Protein AF-A0A956HFA4-F1 (afdb_monomer_lite)

Structure (mmCIF, N/CA/C/O backbone):
data_AF-A0A956HFA4-F1
#
_entry.id   AF-A0A956HFA4-F1
#
loop_
_atom_site.group_PDB
_atom_site.id
_atom_site.type_symbol
_atom_site.label_atom_id
_atom_site.label_alt_id
_atom_site.label_comp_id
_atom_site.label_asym_id
_atom_site.label_entity_id
_atom_site.label_seq_id
_atom_site.pdbx_PDB_ins_code
_atom_site.Cartn_x
_atom_site.Cartn_y
_atom_site.Cartn_z
_atom_site.occupancy
_atom_site.B_iso_or_equiv
_atom_site.auth_seq_id
_atom_site.auth_comp_id
_atom_site.auth_asym_id
_atom_site.auth_atom_id
_atom_site.pdbx_PDB_model_num
ATOM 1 N N . MET A 1 1 ? 16.623 18.143 -6.166 1.00 41.28 1 MET A N 1
ATOM 2 C CA . MET A 1 1 ? 15.315 17.466 -6.028 1.00 41.28 1 MET A CA 1
ATOM 3 C C . MET A 1 1 ? 15.105 17.159 -4.560 1.00 41.28 1 MET A C 1
ATOM 5 O O . MET A 1 1 ? 16.016 16.610 -3.955 1.00 41.28 1 MET A O 1
ATOM 9 N N . ALA A 1 2 ? 13.975 17.564 -3.975 1.00 39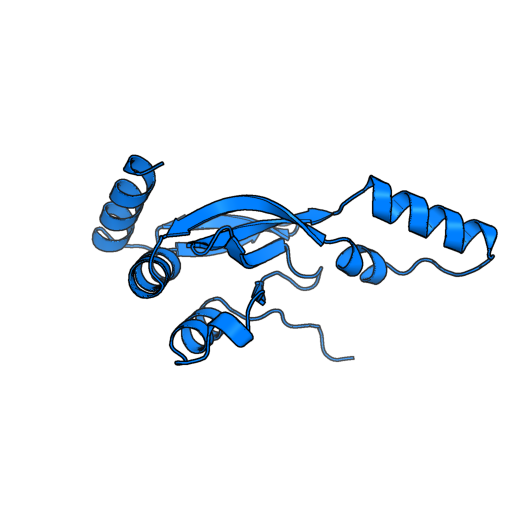.50 2 ALA A N 1
ATOM 10 C CA . ALA A 1 2 ? 13.604 17.079 -2.647 1.00 39.50 2 ALA A CA 1
ATOM 11 C C . ALA A 1 2 ? 13.318 15.567 -2.744 1.00 39.50 2 ALA A C 1
ATOM 13 O O . ALA A 1 2 ? 12.787 15.141 -3.774 1.00 39.50 2 ALA A O 1
ATOM 14 N N . PRO A 1 3 ? 13.695 14.753 -1.743 1.00 53.19 3 PRO A N 1
ATOM 15 C CA . PRO A 1 3 ? 13.381 13.331 -1.751 1.00 53.19 3 PRO A CA 1
ATOM 16 C C . PRO A 1 3 ? 11.866 13.141 -1.866 1.00 53.19 3 PRO A C 1
ATOM 18 O O . PRO A 1 3 ? 11.090 13.884 -1.262 1.00 53.19 3 PRO A O 1
ATOM 21 N N . PHE A 1 4 ? 11.447 12.160 -2.663 1.00 55.44 4 PHE A N 1
ATOM 22 C CA . PHE A 1 4 ? 10.053 11.747 -2.722 1.00 55.44 4 PHE A CA 1
ATOM 23 C 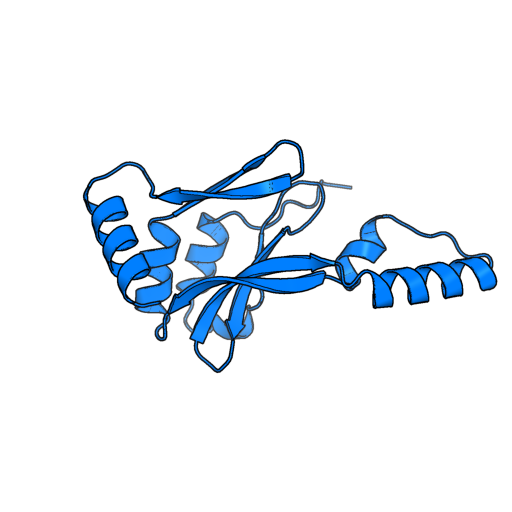C . PHE A 1 4 ? 9.686 11.145 -1.360 1.00 55.44 4 PHE A C 1
ATOM 25 O O . PHE A 1 4 ? 10.049 10.013 -1.047 1.00 55.44 4 PHE A O 1
ATOM 32 N N . CYS A 1 5 ? 9.033 11.934 -0.508 1.00 62.91 5 CYS A N 1
ATOM 33 C CA . CYS A 1 5 ? 8.511 11.451 0.762 1.00 62.91 5 CYS A CA 1
ATOM 34 C C . CYS A 1 5 ? 7.141 10.833 0.498 1.00 62.91 5 CYS A C 1
ATOM 36 O O . CYS A 1 5 ? 6.162 11.558 0.307 1.00 62.91 5 CYS A O 1
ATOM 38 N N . SER A 1 6 ? 7.067 9.504 0.472 1.00 77.62 6 SER A N 1
ATOM 39 C CA . SER A 1 6 ? 5.772 8.829 0.414 1.00 77.62 6 SER A CA 1
ATOM 40 C C . SER A 1 6 ? 4.916 9.227 1.633 1.00 77.62 6 SER A C 1
ATOM 42 O O . SER A 1 6 ? 5.468 9.458 2.714 1.00 77.62 6 SER A O 1
ATOM 44 N N . PRO A 1 7 ? 3.582 9.302 1.488 1.00 87.31 7 PRO A N 1
ATOM 45 C CA . PRO A 1 7 ? 2.663 9.580 2.587 1.00 87.31 7 PRO A CA 1
ATOM 46 C C . PRO A 1 7 ? 2.933 8.718 3.826 1.00 87.31 7 PRO A C 1
ATOM 48 O O . PRO A 1 7 ? 3.129 7.505 3.725 1.00 87.31 7 PRO A O 1
ATOM 51 N N . THR A 1 8 ? 2.900 9.339 5.006 1.00 88.81 8 THR A N 1
ATOM 52 C CA . THR A 1 8 ? 2.947 8.610 6.280 1.00 88.81 8 THR A CA 1
ATOM 53 C C . THR A 1 8 ? 1.599 7.952 6.577 1.00 88.81 8 THR A C 1
ATOM 55 O O . THR A 1 8 ? 0.562 8.359 6.049 1.00 88.81 8 THR A O 1
ATOM 58 N N . GLN A 1 9 ? 1.584 6.982 7.495 1.00 90.50 9 GLN A N 1
ATOM 59 C CA . GLN A 1 9 ? 0.340 6.367 7.971 1.00 90.50 9 GLN A CA 1
ATOM 60 C C . GLN A 1 9 ? -0.667 7.415 8.481 1.00 90.50 9 GLN A C 1
ATOM 62 O O . GLN A 1 9 ? -1.862 7.303 8.217 1.00 90.50 9 GLN A O 1
ATOM 67 N N . GLU A 1 10 ? -0.194 8.459 9.168 1.00 91.50 10 GLU A N 1
ATOM 68 C CA . GLU A 1 10 ? -1.034 9.561 9.653 1.00 91.50 10 GLU A CA 1
ATOM 69 C C . GLU A 1 10 ? -1.657 10.365 8.506 1.00 91.50 10 GLU A C 1
ATOM 71 O O . GLU A 1 10 ? -2.848 10.673 8.547 1.00 91.50 10 GLU A O 1
ATOM 76 N N . MET A 1 11 ? -0.891 10.653 7.448 1.00 92.94 11 MET A N 1
ATOM 77 C CA . MET A 1 11 ? -1.403 11.342 6.256 1.00 92.94 11 MET A CA 1
ATOM 78 C C . MET A 1 11 ? -2.450 10.503 5.517 1.00 92.94 11 MET A C 1
ATOM 80 O O . MET A 1 11 ? -3.451 11.039 5.028 1.00 92.94 11 MET A O 1
ATOM 84 N N . VAL A 1 12 ? -2.249 9.184 5.453 1.00 94.38 12 VAL A N 1
ATOM 85 C CA . VAL A 1 12 ? -3.230 8.266 4.865 1.00 94.38 12 VAL A CA 1
ATOM 86 C C . VAL A 1 12 ? -4.498 8.218 5.710 1.00 94.38 12 VAL A C 1
ATOM 88 O O . VAL A 1 12 ? -5.583 8.392 5.162 1.00 94.38 12 VAL A O 1
ATOM 91 N N . LEU A 1 13 ? -4.389 8.089 7.036 1.00 95.31 13 LEU A N 1
ATOM 92 C CA . LEU A 1 13 ? -5.541 8.150 7.943 1.00 95.31 13 LEU A CA 1
ATOM 93 C C . LEU A 1 13 ? -6.318 9.463 7.784 1.00 95.31 13 LEU A C 1
ATOM 95 O O . LEU A 1 13 ? -7.538 9.442 7.629 1.00 95.31 13 LEU A O 1
ATOM 99 N N . ALA A 1 14 ? -5.622 10.602 7.741 1.00 95.00 14 ALA A N 1
ATOM 100 C CA . ALA A 1 14 ? -6.248 11.903 7.517 1.00 95.00 14 ALA A CA 1
ATOM 101 C C . ALA A 1 14 ? -7.000 11.961 6.177 1.00 95.00 14 ALA A C 1
ATOM 103 O O . ALA A 1 14 ? -8.076 12.554 6.093 1.00 95.00 14 ALA A O 1
ATOM 104 N N . THR A 1 15 ? -6.467 11.318 5.136 1.00 95.25 15 THR A N 1
ATOM 105 C CA . THR A 1 15 ? -7.128 11.222 3.828 1.00 95.25 15 THR A CA 1
ATOM 106 C C . THR A 1 15 ? -8.352 10.312 3.876 1.00 95.25 15 THR A C 1
ATOM 108 O O . THR A 1 15 ? -9.398 10.681 3.349 1.00 95.25 15 THR A O 1
ATOM 111 N N . LEU A 1 16 ? -8.274 9.175 4.571 1.00 95.25 16 LEU A N 1
ATOM 112 C CA . LEU A 1 16 ? -9.392 8.243 4.739 1.00 95.25 16 LEU A CA 1
ATOM 113 C C . LEU A 1 16 ? -10.564 8.842 5.527 1.00 95.25 16 LEU A C 1
ATOM 115 O O . LEU A 1 16 ? -11.715 8.497 5.270 1.00 95.25 16 LEU A O 1
ATOM 119 N N . HIS A 1 17 ? -10.297 9.777 6.438 1.00 95.19 17 HIS A N 1
ATOM 120 C CA . HIS A 1 17 ? -11.342 10.509 7.154 1.00 95.19 17 HIS A CA 1
ATOM 121 C C . HIS A 1 17 ? -12.082 11.547 6.292 1.00 95.19 17 HIS A C 1
ATOM 123 O O . HIS A 1 17 ? -13.125 12.056 6.715 1.00 95.19 17 HIS A O 1
ATOM 129 N N . LYS A 1 18 ? -11.599 11.863 5.082 1.00 93.75 18 LYS A N 1
ATOM 130 C CA . LYS A 1 18 ? -12.310 12.759 4.162 1.00 93.75 18 LYS A CA 1
ATOM 131 C C . LYS A 1 18 ? -13.561 12.082 3.601 1.00 93.75 18 LYS A C 1
ATOM 133 O O . LYS A 1 18 ? -13.610 10.869 3.391 1.00 93.75 18 LYS A O 1
ATOM 138 N N . ARG A 1 19 ? -14.595 12.880 3.319 1.00 88.94 19 ARG A N 1
ATOM 139 C CA . ARG A 1 19 ? -15.857 12.378 2.745 1.00 88.94 19 ARG A CA 1
ATOM 140 C C . ARG A 1 19 ? -15.659 11.725 1.379 1.00 88.94 19 ARG A C 1
ATOM 142 O O . ARG A 1 19 ? -16.307 10.727 1.099 1.00 88.94 19 ARG A O 1
ATOM 149 N N . ASP A 1 20 ? -14.753 12.265 0.583 1.00 91.25 20 ASP A N 1
ATOM 150 C CA . ASP A 1 20 ? -14.412 11.844 -0.771 1.00 91.25 20 ASP A CA 1
ATOM 151 C C . ASP A 1 20 ? -13.194 10.909 -0.816 1.00 91.25 20 ASP A C 1
ATOM 153 O O . ASP A 1 20 ? -12.619 10.726 -1.876 1.00 91.25 20 ASP A O 1
ATOM 157 N N . ALA A 1 21 ? -12.791 10.285 0.301 1.00 88.69 21 ALA A N 1
ATOM 158 C CA . ALA A 1 21 ? -11.571 9.471 0.391 1.00 88.69 21 ALA A CA 1
ATOM 159 C C . ALA A 1 21 ? -11.349 8.511 -0.795 1.00 88.69 21 ALA A C 1
ATOM 161 O O . ALA A 1 21 ? -10.225 8.398 -1.271 1.00 88.69 21 ALA A O 1
ATOM 162 N N . ALA A 1 22 ? -12.411 7.875 -1.304 1.00 86.75 22 ALA A N 1
ATOM 163 C CA . ALA A 1 22 ? -12.346 6.957 -2.443 1.00 86.75 22 ALA A CA 1
ATOM 164 C C . ALA A 1 22 ? -11.767 7.589 -3.725 1.00 86.75 22 ALA A C 1
ATOM 166 O O . ALA A 1 22 ? -11.084 6.895 -4.469 1.00 86.75 22 ALA A O 1
ATOM 167 N N . SER A 1 23 ? -11.972 8.889 -3.972 1.00 90.19 23 SER A N 1
ATOM 168 C CA . SER A 1 23 ? -11.399 9.582 -5.138 1.00 90.19 23 SER A CA 1
ATOM 169 C C . SER A 1 23 ? -9.910 9.896 -4.992 1.00 90.19 23 SER A C 1
ATOM 171 O O . SER A 1 23 ? -9.284 10.340 -5.950 1.00 90.19 23 SER A O 1
ATOM 173 N N . HIS A 1 24 ? -9.348 9.702 -3.798 1.00 88.75 24 HIS A N 1
ATOM 174 C CA . HIS A 1 24 ? -7.921 9.878 -3.517 1.00 88.75 24 HIS A CA 1
ATOM 175 C C . HIS A 1 24 ? -7.169 8.543 -3.502 1.00 88.75 24 HIS A C 1
ATOM 177 O O . HIS A 1 24 ? -5.965 8.539 -3.270 1.00 88.75 24 HIS A O 1
ATOM 183 N N . LEU A 1 25 ? -7.861 7.417 -3.715 1.00 92.12 25 LEU A N 1
ATOM 184 C CA . LEU A 1 25 ? -7.271 6.081 -3.760 1.00 92.12 25 LEU A CA 1
ATOM 185 C C . LEU A 1 25 ? -6.892 5.689 -5.206 1.00 92.12 25 LEU A C 1
ATOM 187 O O . LEU A 1 25 ? -7.606 6.062 -6.137 1.00 92.12 25 LEU A O 1
ATOM 191 N N . PRO A 1 26 ? -5.819 4.898 -5.408 1.00 93.19 26 PRO A N 1
ATOM 192 C CA . PRO A 1 26 ? -4.955 4.322 -4.378 1.00 93.19 26 PRO A CA 1
ATOM 193 C C . PRO A 1 26 ? -3.900 5.303 -3.841 1.00 93.19 26 PRO A C 1
ATOM 195 O O . PRO A 1 26 ? -3.422 6.179 -4.556 1.00 93.19 26 PRO A O 1
ATOM 198 N N . ILE A 1 27 ? -3.487 5.112 -2.584 1.00 92.81 27 ILE A N 1
ATOM 199 C CA . ILE A 1 27 ? -2.403 5.879 -1.948 1.00 92.81 27 ILE A CA 1
ATOM 200 C C . ILE A 1 27 ? -1.260 4.928 -1.605 1.00 92.81 27 ILE A C 1
ATOM 202 O O . ILE A 1 27 ? -1.403 4.077 -0.726 1.00 92.81 27 ILE A O 1
ATOM 206 N N . GLY A 1 28 ? -0.125 5.081 -2.288 1.00 91.31 28 GLY A N 1
ATOM 207 C CA . GLY A 1 28 ? 1.098 4.334 -1.995 1.00 91.31 28 GLY A CA 1
ATOM 208 C C . GLY A 1 28 ? 1.819 4.871 -0.756 1.00 91.31 28 GLY A C 1
ATOM 209 O O . GLY A 1 28 ? 1.930 6.080 -0.582 1.00 91.31 28 GLY A O 1
ATOM 210 N N . MET A 1 29 ? 2.341 3.978 0.083 1.00 90.50 29 MET A N 1
ATOM 211 C CA . MET A 1 29 ? 3.234 4.293 1.202 1.00 90.50 29 MET A CA 1
ATOM 212 C C . MET A 1 29 ? 4.538 3.497 1.059 1.00 90.50 29 MET A C 1
ATOM 214 O O . MET A 1 29 ? 4.536 2.364 0.572 1.00 90.50 29 MET A O 1
ATOM 218 N N . GLY A 1 30 ? 5.660 4.078 1.486 1.00 82.00 30 GLY A N 1
ATOM 219 C CA . GLY A 1 30 ? 6.980 3.461 1.341 1.00 82.00 30 GLY A CA 1
ATOM 220 C C . GLY A 1 30 ? 8.142 4.402 1.653 1.00 82.00 30 GLY A C 1
ATOM 221 O O . GLY A 1 30 ? 7.946 5.562 2.012 1.00 82.00 30 GLY A O 1
ATOM 222 N N . GLY A 1 31 ? 9.363 3.886 1.533 1.00 66.31 31 GLY A N 1
ATOM 223 C CA . GLY A 1 31 ? 10.594 4.629 1.803 1.00 66.31 31 GLY A CA 1
ATOM 224 C C . GLY A 1 31 ? 11.113 5.446 0.607 1.00 66.31 31 GLY A C 1
ATOM 225 O O . GLY A 1 31 ? 10.418 5.600 -0.397 1.00 66.31 31 GLY A O 1
ATOM 226 N N . PRO A 1 32 ? 12.369 5.930 0.676 1.00 63.25 32 PRO A N 1
ATOM 227 C CA . PRO A 1 32 ? 13.031 6.677 -0.404 1.00 63.25 32 PRO A CA 1
ATOM 228 C C . PRO A 1 32 ? 13.137 5.911 -1.731 1.00 63.25 32 PRO A C 1
ATOM 230 O O . PRO A 1 32 ? 13.292 6.524 -2.781 1.00 63.25 32 PRO A O 1
ATOM 233 N N . ALA A 1 33 ? 13.058 4.578 -1.680 1.00 70.56 33 ALA A N 1
ATOM 234 C CA . ALA A 1 33 ? 13.069 3.695 -2.845 1.00 70.56 33 ALA A CA 1
ATOM 235 C C . ALA A 1 33 ? 11.700 3.580 -3.552 1.00 70.56 33 ALA A C 1
ATOM 237 O O . ALA A 1 33 ? 11.586 2.851 -4.535 1.00 70.56 33 ALA A O 1
ATOM 238 N N . GLY A 1 34 ? 10.675 4.288 -3.064 1.00 77.19 34 GLY A N 1
ATOM 239 C CA . GLY A 1 34 ? 9.324 4.287 -3.614 1.00 77.19 34 GLY A CA 1
ATOM 240 C C . GLY A 1 34 ? 8.308 3.521 -2.755 1.00 77.19 34 GLY A C 1
ATOM 241 O O . GLY A 1 34 ? 8.636 3.017 -1.674 1.00 77.19 34 GLY A O 1
ATOM 242 N N . PRO A 1 35 ? 7.044 3.465 -3.208 1.00 86.94 35 PRO A N 1
ATOM 243 C CA . PRO A 1 35 ? 5.967 2.794 -2.490 1.00 86.94 35 PRO A CA 1
ATOM 244 C C . PRO A 1 35 ? 6.116 1.264 -2.529 1.00 86.94 35 PRO A C 1
ATOM 246 O O . PRO A 1 35 ? 6.417 0.689 -3.572 1.00 86.94 35 PRO A O 1
ATOM 249 N N . SER A 1 36 ? 5.861 0.602 -1.396 1.00 89.06 36 SER A N 1
ATOM 250 C CA . SER A 1 36 ? 5.874 -0.870 -1.264 1.00 89.06 36 SER A CA 1
ATOM 251 C C . SER A 1 36 ? 4.573 -1.452 -0.700 1.00 89.06 36 SER A C 1
ATOM 253 O O . SER A 1 36 ? 4.337 -2.658 -0.778 1.00 89.06 36 SER A O 1
ATOM 255 N N . ILE A 1 37 ? 3.681 -0.597 -0.199 1.00 93.12 37 ILE A N 1
ATOM 256 C CA . ILE A 1 37 ? 2.286 -0.921 0.117 1.00 93.12 37 ILE A CA 1
ATOM 257 C C . ILE A 1 37 ? 1.379 0.177 -0.427 1.00 93.12 37 ILE A C 1
ATOM 259 O O . ILE A 1 37 ? 1.821 1.309 -0.626 1.00 93.12 37 ILE A O 1
ATOM 263 N N . ALA A 1 38 ? 0.101 -0.123 -0.619 1.00 94.50 38 ALA A N 1
ATOM 264 C CA . ALA A 1 38 ? -0.902 0.882 -0.930 1.00 94.50 38 ALA A CA 1
ATOM 265 C C . ALA A 1 38 ? -2.215 0.618 -0.200 1.00 94.50 38 ALA A C 1
ATOM 267 O O . ALA A 1 38 ? -2.559 -0.523 0.106 1.00 94.50 38 ALA A O 1
ATOM 268 N N . VAL A 1 39 ? -2.942 1.701 0.064 1.00 96.00 39 VAL A N 1
ATOM 269 C CA . VAL A 1 39 ? -4.354 1.647 0.439 1.00 96.00 39 VAL A CA 1
ATOM 270 C C . VAL A 1 39 ? -5.188 1.885 -0.809 1.00 96.00 39 VAL A C 1
ATOM 272 O O . VAL A 1 39 ? -4.931 2.841 -1.540 1.00 96.00 39 VAL A O 1
ATOM 275 N N . GLY A 1 40 ? -6.190 1.046 -1.044 1.00 95.75 40 GLY A N 1
ATOM 276 C CA . GLY A 1 40 ? -7.068 1.147 -2.205 1.00 95.75 40 GLY A CA 1
ATOM 277 C C . GLY A 1 40 ? -8.398 0.431 -2.004 1.00 95.75 40 GLY A C 1
ATOM 278 O O . GLY A 1 40 ? -8.718 0.001 -0.894 1.00 95.75 40 GLY A O 1
ATOM 279 N N . LEU A 1 41 ? -9.162 0.319 -3.090 1.00 94.62 41 LEU A N 1
ATOM 280 C CA . LEU A 1 41 ? -10.394 -0.463 -3.141 1.00 94.62 41 LEU A CA 1
ATOM 281 C C . LEU A 1 41 ? 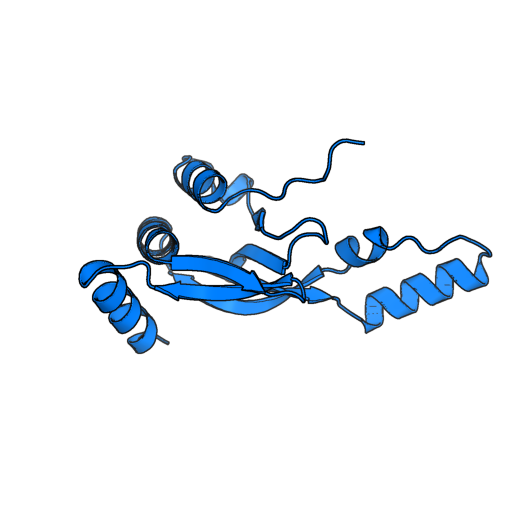-10.170 -1.720 -3.981 1.00 94.62 41 LEU A C 1
ATOM 283 O O . LEU A 1 41 ? -9.657 -1.625 -5.095 1.00 94.62 41 LEU A O 1
ATOM 287 N N . LEU A 1 42 ? -10.581 -2.875 -3.463 1.00 89.75 42 LEU A N 1
ATOM 288 C CA . LEU A 1 42 ? -10.597 -4.145 -4.188 1.00 89.75 42 LEU A CA 1
ATOM 289 C C . LEU A 1 42 ? -11.981 -4.769 -4.021 1.00 89.75 42 LEU A C 1
ATOM 291 O O . LEU A 1 42 ? -12.419 -5.001 -2.899 1.00 89.75 42 LEU A O 1
ATOM 295 N N . ASP A 1 43 ? -12.687 -4.987 -5.130 1.00 89.19 43 ASP A N 1
ATOM 296 C CA . ASP A 1 43 ? -14.064 -5.506 -5.144 1.00 89.19 43 ASP A CA 1
ATOM 297 C C . ASP A 1 43 ? -15.050 -4.711 -4.260 1.00 89.19 43 ASP A C 1
ATOM 299 O O . ASP A 1 43 ? -16.005 -5.259 -3.719 1.00 89.19 43 ASP A O 1
ATOM 303 N N . GLY A 1 44 ? -14.815 -3.403 -4.102 1.00 88.94 44 GLY A N 1
ATOM 304 C CA . GLY A 1 44 ? -15.626 -2.518 -3.257 1.00 88.94 44 GLY A CA 1
ATOM 305 C C . GLY A 1 44 ? -15.210 -2.462 -1.782 1.00 88.94 44 GLY A C 1
ATOM 306 O O . GLY A 1 44 ? -15.683 -1.578 -1.069 1.00 88.94 44 GLY A O 1
ATOM 307 N N . ASP A 1 45 ? -14.287 -3.319 -1.343 1.00 93.38 45 ASP A N 1
ATOM 308 C CA . ASP A 1 45 ? -13.749 -3.314 0.018 1.00 93.38 45 ASP A CA 1
ATOM 309 C C . ASP A 1 45 ? -12.504 -2.429 0.126 1.00 93.38 45 ASP A C 1
ATOM 311 O O . ASP A 1 45 ? -11.719 -2.313 -0.818 1.00 93.38 45 ASP A O 1
ATOM 315 N N . PHE A 1 46 ? -12.287 -1.837 1.301 1.00 95.00 46 PHE A N 1
ATOM 316 C CA . PHE A 1 46 ? -11.056 -1.109 1.597 1.00 95.00 46 PHE A CA 1
ATOM 317 C C . PHE A 1 46 ? -9.942 -2.094 1.934 1.00 95.00 46 PHE A C 1
ATOM 319 O O . PHE A 1 46 ? -10.089 -2.938 2.823 1.00 95.00 46 PHE A O 1
ATOM 326 N N . CYS A 1 47 ? -8.808 -1.948 1.251 1.00 95.88 47 CYS A N 1
ATOM 327 C CA . CYS A 1 47 ? -7.679 -2.858 1.372 1.00 95.88 47 CYS A CA 1
ATOM 328 C C . CYS A 1 47 ? -6.365 -2.110 1.596 1.00 95.88 47 CYS A C 1
ATOM 330 O O . CYS A 1 47 ? -6.094 -1.103 0.944 1.00 95.88 47 CYS A O 1
ATOM 332 N N . LEU A 1 48 ? -5.520 -2.661 2.466 1.00 95.50 48 LEU A N 1
ATOM 333 C CA . LEU A 1 48 ? -4.079 -2.432 2.471 1.00 95.50 48 LEU A CA 1
ATOM 334 C C . LEU A 1 48 ? -3.448 -3.618 1.750 1.00 95.50 48 LEU A C 1
ATOM 336 O O . LEU A 1 48 ? -3.661 -4.758 2.164 1.00 95.50 48 LEU A O 1
ATOM 340 N N . TYR A 1 49 ? -2.669 -3.376 0.707 1.00 94.00 49 TYR A N 1
ATOM 341 C CA . TYR A 1 49 ? -2.020 -4.445 -0.046 1.00 94.00 49 TYR A CA 1
ATOM 342 C C . TYR A 1 49 ? -0.550 -4.148 -0.306 1.00 94.00 49 TYR A C 1
ATOM 344 O O . TYR A 1 49 ? -0.139 -2.990 -0.422 1.00 94.00 49 TYR A O 1
ATOM 352 N N . ARG A 1 50 ? 0.248 -5.215 -0.379 1.00 92.75 50 ARG A N 1
ATOM 353 C CA . ARG A 1 50 ? 1.636 -5.155 -0.829 1.00 92.75 50 ARG A CA 1
ATOM 354 C C . ARG A 1 50 ? 1.657 -4.860 -2.323 1.00 92.75 50 ARG A C 1
ATOM 356 O O . ARG A 1 50 ? 0.857 -5.409 -3.080 1.00 92.75 50 ARG A O 1
ATOM 363 N N . LEU A 1 51 ? 2.576 -3.991 -2.724 1.00 92.38 51 LEU A N 1
ATOM 364 C CA . LEU A 1 51 ? 2.896 -3.763 -4.122 1.00 92.38 51 LEU A CA 1
ATOM 365 C C . LEU A 1 51 ? 4.093 -4.626 -4.499 1.00 92.38 51 LEU A C 1
ATOM 367 O O . LEU A 1 51 ? 5.083 -4.677 -3.765 1.00 92.38 51 LEU A O 1
ATOM 371 N N . ARG A 1 52 ? 4.026 -5.249 -5.668 1.00 91.06 52 ARG A N 1
ATOM 372 C CA . ARG A 1 52 ? 5.192 -5.841 -6.321 1.00 91.06 52 ARG A CA 1
ATOM 373 C C . ARG A 1 52 ? 5.369 -5.233 -7.692 1.00 91.06 52 ARG A C 1
ATOM 375 O O . ARG A 1 52 ? 4.467 -4.596 -8.220 1.00 91.06 52 ARG A O 1
ATOM 382 N N . VAL A 1 53 ? 6.530 -5.466 -8.273 1.00 91.62 53 VAL A N 1
ATOM 383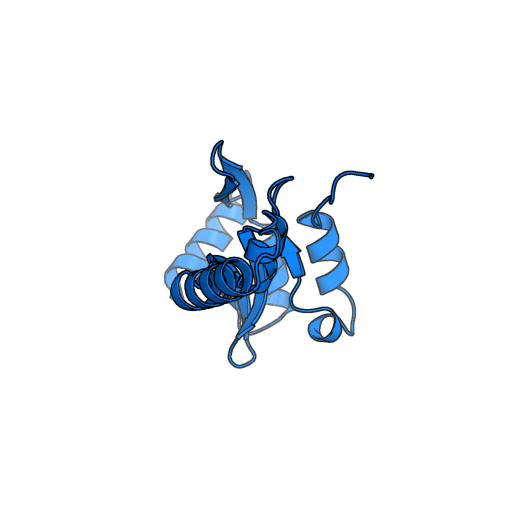 C CA . VAL A 1 53 ? 6.774 -5.113 -9.664 1.00 91.62 53 VAL A CA 1
ATOM 384 C C . VAL A 1 53 ? 6.261 -6.247 -10.538 1.00 91.62 53 VAL A C 1
ATOM 386 O O . VAL A 1 53 ? 6.460 -7.424 -10.235 1.00 91.62 53 VAL A O 1
ATOM 389 N N . ASP A 1 54 ? 5.553 -5.885 -11.595 1.00 95.38 54 ASP A N 1
ATOM 390 C CA . ASP A 1 54 ? 5.295 -6.777 -12.711 1.00 95.38 54 ASP A CA 1
ATOM 391 C C . ASP A 1 54 ? 6.594 -6.910 -13.515 1.00 95.38 54 ASP A C 1
ATOM 393 O O . ASP A 1 54 ? 6.903 -6.082 -14.376 1.00 95.38 54 ASP A O 1
ATOM 397 N N . ASP A 1 55 ? 7.409 -7.900 -13.142 1.00 93.31 55 ASP A N 1
ATOM 398 C CA . ASP A 1 55 ? 8.729 -8.107 -13.733 1.00 93.31 55 ASP A CA 1
ATOM 399 C C . ASP A 1 55 ? 8.637 -8.425 -15.232 1.00 93.31 55 ASP A C 1
ATOM 401 O O . ASP A 1 55 ? 9.489 -7.966 -15.987 1.00 93.31 55 ASP A O 1
ATOM 405 N N . ASP A 1 56 ? 7.587 -9.110 -15.693 1.00 95.88 56 ASP A N 1
ATOM 406 C CA . ASP A 1 56 ? 7.408 -9.420 -17.115 1.00 95.88 56 ASP A CA 1
ATOM 407 C C . ASP A 1 56 ? 7.166 -8.138 -17.925 1.00 95.88 56 ASP A C 1
ATOM 409 O O . ASP A 1 56 ? 7.847 -7.880 -18.924 1.00 95.88 56 ASP A O 1
ATOM 413 N N . ALA A 1 57 ? 6.246 -7.284 -17.462 1.00 96.06 57 ALA A N 1
ATOM 414 C CA . ALA A 1 57 ? 5.961 -6.004 -18.108 1.00 96.06 57 ALA A CA 1
ATOM 415 C C . ALA A 1 57 ? 7.160 -5.043 -18.039 1.00 96.06 57 ALA A C 1
ATOM 417 O O . ALA A 1 57 ? 7.493 -4.378 -19.027 1.00 96.06 57 ALA A O 1
ATOM 418 N N . TYR A 1 58 ? 7.839 -4.996 -16.891 1.00 95.25 58 TYR A N 1
ATOM 419 C CA . TYR A 1 58 ? 9.032 -4.177 -16.707 1.00 95.25 58 TYR A CA 1
ATOM 420 C C . TYR A 1 58 ? 10.179 -4.627 -17.618 1.00 95.25 58 TYR A C 1
ATOM 422 O O . TYR A 1 58 ? 10.819 -3.786 -18.254 1.00 95.25 58 TYR A O 1
ATOM 430 N N . MET A 1 59 ? 10.423 -5.935 -17.730 1.00 95.62 59 MET A N 1
ATOM 431 C CA . ME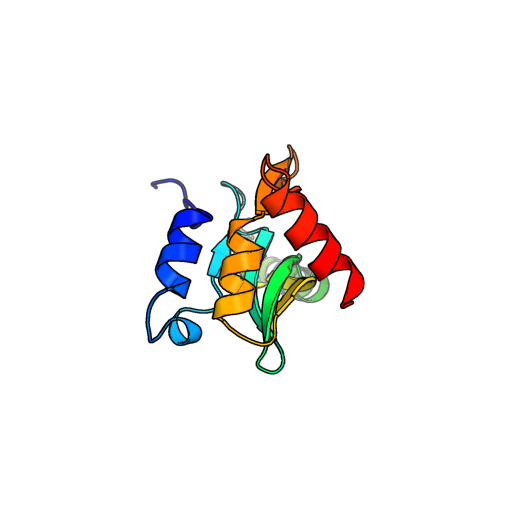T A 1 59 ? 11.467 -6.481 -18.596 1.00 95.62 59 MET A CA 1
ATOM 432 C C . MET A 1 59 ? 11.158 -6.242 -20.073 1.00 95.62 59 MET A C 1
ATOM 434 O O . MET A 1 59 ? 12.050 -5.817 -20.808 1.00 95.62 59 MET A O 1
ATOM 438 N N . ALA A 1 60 ? 9.906 -6.417 -20.503 1.00 96.62 60 ALA A N 1
ATOM 439 C CA . ALA A 1 60 ? 9.491 -6.094 -21.868 1.00 96.62 60 ALA A CA 1
ATOM 440 C C . ALA A 1 60 ? 9.737 -4.610 -22.201 1.00 96.62 60 ALA A C 1
ATOM 442 O O . ALA A 1 60 ? 10.287 -4.281 -23.254 1.00 96.62 60 ALA A O 1
ATOM 443 N N . PHE A 1 61 ? 9.401 -3.705 -21.277 1.00 96.38 61 PHE A N 1
ATOM 444 C CA . PHE A 1 61 ? 9.684 -2.277 -21.425 1.00 96.38 61 PHE A CA 1
ATOM 445 C C . PHE A 1 61 ? 11.189 -1.971 -21.456 1.00 96.38 61 PHE A C 1
ATOM 447 O O . PHE A 1 61 ? 11.649 -1.193 -22.294 1.00 96.38 61 PHE A O 1
ATOM 454 N N . ALA A 1 62 ? 11.970 -2.591 -20.568 1.00 95.25 62 ALA A N 1
ATOM 455 C CA . ALA A 1 62 ? 13.416 -2.415 -20.513 1.00 95.25 62 ALA A CA 1
ATOM 456 C C . ALA A 1 62 ? 14.101 -2.877 -21.809 1.00 95.25 62 ALA A C 1
ATOM 458 O O . ALA A 1 62 ? 14.978 -2.176 -22.317 1.00 95.25 62 ALA A O 1
ATOM 459 N N . MET A 1 63 ? 13.662 -4.004 -22.377 1.00 96.56 63 MET A N 1
ATOM 460 C CA . MET A 1 63 ? 14.127 -4.491 -23.677 1.00 96.56 63 MET A CA 1
ATOM 461 C C . MET A 1 63 ? 13.790 -3.506 -24.801 1.00 96.56 63 MET A C 1
ATOM 463 O O . MET A 1 63 ? 14.676 -3.144 -25.572 1.00 96.56 63 MET A O 1
ATOM 467 N N . ALA A 1 64 ? 12.559 -2.988 -24.845 1.00 96.38 64 ALA A N 1
ATOM 468 C CA . ALA A 1 64 ? 12.152 -2.015 -25.860 1.00 96.38 64 ALA A CA 1
ATOM 469 C C . ALA A 1 64 ? 12.967 -0.707 -25.795 1.00 96.38 64 ALA A C 1
ATOM 471 O O . ALA A 1 64 ? 13.335 -0.143 -26.828 1.00 96.38 64 ALA A O 1
ATOM 472 N N . LEU A 1 65 ? 13.288 -0.212 -24.591 1.00 96.31 65 LEU A N 1
ATOM 473 C CA . LEU A 1 65 ? 14.177 0.945 -24.436 1.00 96.31 65 LEU A CA 1
ATOM 474 C C . LEU A 1 65 ? 15.601 0.641 -24.904 1.00 96.31 65 LEU A C 1
ATOM 476 O O . LEU A 1 65 ? 16.206 1.483 -25.571 1.00 96.31 65 LEU A O 1
ATOM 480 N N . HIS A 1 66 ? 16.117 -0.545 -24.577 1.00 95.56 66 HIS A N 1
ATOM 481 C CA . HIS A 1 66 ? 17.445 -0.980 -24.994 1.00 95.56 66 HIS A CA 1
ATOM 482 C C . HIS A 1 66 ? 17.566 -1.045 -26.523 1.00 95.56 66 HIS A C 1
ATOM 484 O O . HIS A 1 66 ? 18.487 -0.453 -27.083 1.00 95.56 66 HIS A O 1
ATOM 490 N N . GLU A 1 67 ? 16.603 -1.673 -27.201 1.00 96.75 67 GLU A N 1
ATOM 491 C CA . GLU A 1 67 ? 16.541 -1.745 -28.669 1.00 96.75 67 GLU A CA 1
ATOM 492 C C . GLU A 1 67 ? 16.433 -0.357 -29.318 1.00 96.75 67 GLU A C 1
ATOM 494 O O . GLU A 1 67 ? 17.002 -0.111 -30.380 1.00 96.75 67 GLU A O 1
ATOM 499 N N . ALA A 1 68 ? 15.760 0.584 -28.652 1.00 96.38 68 ALA A N 1
ATOM 500 C CA . ALA A 1 68 ? 15.647 1.972 -29.089 1.00 96.38 68 ALA A CA 1
ATOM 501 C C . ALA A 1 68 ? 16.871 2.848 -28.740 1.00 96.38 68 ALA A C 1
ATOM 503 O O . ALA A 1 68 ? 16.842 4.053 -29.004 1.00 96.38 68 ALA A O 1
ATOM 504 N N . GLY A 1 69 ? 17.916 2.294 -28.112 1.00 96.12 69 GLY A N 1
ATOM 505 C CA . GLY A 1 69 ? 19.101 3.041 -27.673 1.00 96.12 69 GLY A CA 1
ATOM 506 C C . GLY A 1 69 ? 18.812 4.083 -26.585 1.00 96.12 69 GLY A C 1
ATOM 507 O O . GLY A 1 69 ? 19.527 5.080 -26.476 1.00 96.12 69 GLY A O 1
ATOM 508 N N . LYS A 1 70 ? 17.743 3.893 -25.801 1.00 95.31 70 LYS A N 1
ATOM 509 C CA . LYS A 1 70 ? 17.305 4.817 -24.747 1.00 95.31 70 LYS A CA 1
ATOM 510 C C . LYS A 1 70 ? 17.753 4.343 -23.359 1.00 95.31 70 LYS A C 1
ATOM 512 O O . LYS A 1 70 ? 17.802 3.141 -23.103 1.00 95.31 70 LYS A O 1
ATOM 517 N N . PRO A 1 71 ? 18.048 5.273 -22.433 1.00 92.94 71 PRO A N 1
ATOM 518 C CA . PRO A 1 71 ? 18.436 4.922 -21.071 1.00 92.94 71 PRO A CA 1
ATOM 519 C C . PRO A 1 71 ? 17.261 4.347 -20.264 1.00 92.94 71 PRO A C 1
ATOM 521 O O . PRO A 1 71 ? 16.124 4.810 -20.377 1.00 92.94 71 PRO A O 1
ATOM 524 N N . LEU A 1 72 ? 17.560 3.375 -19.396 1.00 91.88 72 LEU A N 1
ATOM 525 C CA . LEU A 1 72 ? 16.641 2.832 -18.395 1.00 91.88 72 LEU A CA 1
ATOM 526 C C . LEU A 1 72 ? 16.934 3.477 -17.033 1.00 91.88 72 LEU A C 1
ATOM 528 O O . LEU A 1 72 ? 18.031 3.328 -16.499 1.00 91.88 72 LEU A O 1
ATOM 532 N N . PHE A 1 73 ? 15.946 4.166 -16.467 1.00 88.06 73 PHE A N 1
ATOM 533 C CA . PHE A 1 73 ? 16.041 4.794 -15.151 1.00 88.06 73 PHE A CA 1
ATOM 534 C C . PHE A 1 73 ? 15.366 3.937 -14.062 1.00 88.06 73 PHE A C 1
ATOM 536 O O . PHE A 1 73 ? 14.350 3.292 -14.352 1.00 88.06 73 PHE A O 1
ATOM 543 N N . PRO A 1 74 ? 15.880 3.922 -12.815 1.00 81.50 74 PRO A N 1
ATOM 544 C CA . PRO A 1 74 ? 15.278 3.178 -11.703 1.00 81.50 74 PRO A CA 1
ATOM 545 C C . PRO A 1 74 ? 13.801 3.513 -11.450 1.00 81.50 74 PRO A C 1
ATOM 547 O O . PRO A 1 74 ? 13.016 2.637 -11.095 1.00 81.50 74 PRO A O 1
ATOM 550 N N . GLU A 1 75 ? 13.397 4.760 -11.685 1.00 84.62 75 GLU A N 1
ATOM 551 C CA . GLU A 1 75 ? 12.044 5.270 -11.460 1.00 84.62 75 GLU A CA 1
ATOM 552 C C . GLU A 1 75 ? 11.006 4.624 -12.378 1.00 84.62 75 GLU A C 1
ATOM 554 O O . GLU A 1 75 ? 9.830 4.552 -12.019 1.00 84.62 75 GLU A O 1
ATOM 559 N N . HIS A 1 76 ? 11.422 4.103 -13.539 1.00 89.00 76 HIS A N 1
ATOM 560 C CA . HIS A 1 76 ? 10.522 3.371 -14.428 1.00 89.00 76 HIS A CA 1
ATOM 561 C C . HIS A 1 76 ? 9.904 2.166 -13.726 1.00 89.00 76 HIS A C 1
ATOM 563 O O . HIS A 1 76 ? 8.744 1.858 -13.971 1.00 89.00 76 HIS A O 1
ATOM 569 N N . ARG A 1 77 ? 10.635 1.535 -12.797 1.00 87.44 77 ARG A N 1
ATOM 570 C CA . ARG A 1 77 ? 10.157 0.382 -12.029 1.00 87.44 77 ARG A CA 1
ATOM 571 C C . ARG A 1 77 ? 8.863 0.685 -11.263 1.00 87.44 77 ARG A C 1
ATOM 573 O O . ARG A 1 77 ? 8.032 -0.201 -11.106 1.00 87.44 77 ARG A O 1
ATOM 580 N N . MET A 1 78 ? 8.657 1.938 -10.846 1.00 87.19 78 MET A N 1
ATOM 581 C CA . MET A 1 78 ? 7.446 2.357 -10.132 1.00 87.19 78 MET A CA 1
ATOM 582 C C . MET A 1 78 ? 6.183 2.326 -11.005 1.00 87.19 78 MET A C 1
ATOM 584 O O . MET A 1 78 ? 5.084 2.196 -10.475 1.00 87.19 78 MET A O 1
ATOM 588 N N . GLN A 1 79 ? 6.321 2.433 -12.331 1.00 89.38 79 GLN A N 1
ATOM 589 C CA . GLN A 1 79 ? 5.189 2.417 -13.269 1.00 89.38 79 GLN A CA 1
ATOM 590 C C . GLN A 1 79 ? 4.587 1.018 -13.437 1.00 89.38 79 GLN A C 1
ATOM 592 O O . GLN A 1 79 ? 3.456 0.884 -13.890 1.00 89.38 79 GLN A O 1
ATOM 597 N N . PHE A 1 80 ? 5.338 -0.011 -13.045 1.00 92.56 80 PHE A N 1
ATOM 598 C CA . PHE A 1 80 ? 4.957 -1.418 -13.151 1.00 92.56 80 PHE A CA 1
ATOM 599 C C . PHE A 1 80 ? 4.567 -2.003 -11.790 1.00 92.56 80 PHE A C 1
ATOM 601 O O . PHE A 1 80 ? 4.592 -3.217 -11.611 1.00 92.56 80 PHE A O 1
ATOM 608 N N . LEU A 1 81 ? 4.252 -1.157 -10.803 1.00 91.38 81 LEU A N 1
ATOM 609 C CA . LEU A 1 81 ? 3.777 -1.626 -9.507 1.00 91.38 81 LEU A CA 1
ATOM 610 C C . LEU A 1 81 ? 2.334 -2.117 -9.612 1.00 91.38 81 LEU A C 1
ATOM 612 O O . LEU A 1 81 ? 1.444 -1.386 -10.044 1.00 91.38 81 LEU A O 1
ATOM 616 N N . VAL A 1 82 ? 2.109 -3.343 -9.155 1.00 92.19 82 VAL A N 1
ATOM 617 C CA . VAL A 1 82 ? 0.809 -4.016 -9.149 1.00 92.19 82 VAL A CA 1
ATOM 618 C C . VAL A 1 82 ? 0.486 -4.551 -7.748 1.00 92.19 82 VAL A C 1
ATOM 620 O O . VAL A 1 82 ? 1.410 -4.854 -6.983 1.00 92.19 82 VAL A O 1
ATOM 623 N N . PRO A 1 83 ? -0.804 -4.667 -7.374 1.00 92.25 83 PRO A N 1
ATOM 624 C CA . PRO A 1 83 ? -1.204 -5.355 -6.148 1.00 92.25 83 PRO A CA 1
ATOM 625 C C . PRO A 1 83 ? -0.741 -6.820 -6.148 1.00 92.25 83 PRO A C 1
ATOM 627 O O . PRO A 1 83 ? -0.874 -7.505 -7.161 1.00 92.25 83 PRO A O 1
ATOM 630 N N . ASP A 1 84 ? -0.228 -7.295 -5.013 1.00 92.06 84 ASP A N 1
ATOM 631 C CA . ASP A 1 84 ? 0.254 -8.672 -4.835 1.00 92.06 84 ASP A CA 1
ATOM 632 C C . ASP A 1 84 ? -0.513 -9.413 -3.732 1.00 92.06 84 ASP A C 1
ATOM 634 O O . ASP A 1 84 ? -1.310 -10.310 -3.994 1.00 92.06 84 ASP A O 1
ATOM 638 N N . GLU A 1 85 ? -0.322 -8.984 -2.483 1.00 92.62 85 GLU A N 1
ATOM 639 C CA . GLU A 1 85 ? -0.896 -9.611 -1.292 1.00 92.62 85 GLU A CA 1
ATOM 640 C C . GLU A 1 85 ? -1.796 -8.621 -0.553 1.00 92.62 85 GLU A C 1
ATOM 642 O O . GLU A 1 85 ? -1.387 -7.493 -0.271 1.00 92.62 85 GLU A O 1
ATOM 647 N N . VAL A 1 86 ? -3.004 -9.047 -0.181 1.00 93.19 86 VAL A N 1
ATOM 648 C CA . VAL A 1 86 ? -3.893 -8.269 0.690 1.00 93.19 86 VAL A CA 1
ATOM 649 C C . VAL A 1 86 ? -3.481 -8.477 2.147 1.00 93.19 86 VAL A C 1
ATOM 651 O O . VAL A 1 86 ? -3.575 -9.578 2.678 1.00 93.19 86 VAL A O 1
ATOM 654 N N . LEU A 1 87 ? -3.038 -7.404 2.799 1.00 91.25 87 LEU A N 1
ATOM 655 C CA . LEU A 1 87 ? -2.504 -7.409 4.167 1.00 91.25 87 LEU A CA 1
ATOM 656 C C . LEU A 1 87 ? -3.577 -7.072 5.212 1.00 91.25 87 LEU A C 1
ATOM 658 O O . LEU A 1 87 ? -3.497 -7.497 6.363 1.00 91.25 87 LEU A O 1
ATOM 662 N N . LEU A 1 88 ? -4.569 -6.277 4.814 1.00 92.62 88 LEU A N 1
ATOM 663 C CA . LEU A 1 88 ? -5.752 -5.937 5.597 1.00 92.62 88 LEU A CA 1
ATOM 664 C C . LEU A 1 88 ? -6.903 -5.680 4.626 1.00 92.62 88 LEU A C 1
ATOM 666 O O . LEU A 1 88 ? -6.709 -4.976 3.637 1.00 92.62 88 LEU A O 1
ATOM 670 N N . ARG A 1 89 ? -8.090 -6.203 4.930 1.00 93.88 89 ARG A N 1
ATOM 671 C CA . ARG A 1 89 ? -9.309 -6.012 4.141 1.00 93.88 89 ARG A CA 1
ATOM 672 C C . ARG A 1 89 ? -10.488 -5.806 5.066 1.00 93.88 89 ARG A C 1
ATOM 674 O O . ARG A 1 89 ? -10.677 -6.589 5.988 1.00 93.88 89 ARG A O 1
ATOM 681 N N . GLU A 1 90 ? -11.281 -4.783 4.792 1.00 93.75 90 GLU A N 1
ATOM 682 C CA . GLU A 1 90 ? -12.507 -4.501 5.528 1.00 93.75 90 GLU A CA 1
ATOM 683 C C . GLU A 1 90 ? -13.589 -3.976 4.585 1.00 93.75 90 GLU A C 1
ATOM 685 O O . GLU A 1 90 ? -13.331 -3.159 3.699 1.00 93.75 90 GLU A O 1
ATOM 690 N N . SER A 1 91 ? -14.827 -4.411 4.814 1.00 92.00 91 SER A N 1
ATOM 691 C CA . SER A 1 91 ? -15.969 -4.084 3.951 1.00 92.00 91 SER A CA 1
ATOM 692 C C . SER A 1 91 ? -16.548 -2.690 4.186 1.00 92.00 91 SER A C 1
ATOM 694 O O . SER A 1 91 ? -17.449 -2.246 3.479 1.00 92.00 91 SER A O 1
ATOM 696 N N . THR A 1 92 ? -16.076 -1.993 5.220 1.00 92.56 92 THR A N 1
ATOM 697 C CA . THR A 1 92 ? -16.484 -0.619 5.518 1.00 92.56 92 THR A CA 1
ATOM 698 C C . THR A 1 92 ? -15.259 0.236 5.767 1.00 92.56 92 THR A C 1
ATOM 700 O O . THR A 1 92 ? -14.260 -0.221 6.329 1.00 92.56 92 THR A O 1
ATOM 703 N N . ARG A 1 93 ? -15.357 1.509 5.389 1.00 93.88 93 ARG A N 1
ATOM 704 C CA . ARG A 1 93 ? -14.286 2.479 5.598 1.00 93.88 93 ARG A CA 1
ATOM 705 C C . ARG A 1 93 ? -13.966 2.648 7.080 1.00 93.88 93 ARG A C 1
ATOM 707 O O . ARG A 1 93 ? -12.805 2.745 7.451 1.00 93.88 93 ARG A O 1
ATOM 714 N N . GLU A 1 94 ? -14.986 2.688 7.929 1.00 93.56 94 GLU A N 1
ATOM 715 C CA . GLU A 1 94 ? -14.837 2.902 9.365 1.00 93.56 94 GLU A CA 1
ATOM 716 C C . GLU A 1 94 ? -14.107 1.726 10.032 1.00 93.56 94 GLU A C 1
ATOM 718 O O . GLU A 1 94 ? -13.170 1.954 10.799 1.00 93.56 94 GLU A O 1
ATOM 723 N N . ALA A 1 95 ? -14.462 0.481 9.683 1.00 91.75 95 ALA A N 1
ATOM 724 C CA . ALA A 1 95 ? -13.742 -0.702 10.157 1.00 91.75 95 ALA A CA 1
ATOM 725 C C . ALA A 1 95 ? -12.298 -0.726 9.638 1.00 91.75 95 ALA A C 1
ATOM 727 O O . ALA A 1 95 ? -11.374 -1.002 10.405 1.00 91.75 95 ALA A O 1
ATOM 728 N N . PHE A 1 96 ? -12.092 -0.359 8.368 1.00 94.31 96 PHE A N 1
ATOM 729 C CA . PHE A 1 96 ? -10.756 -0.259 7.794 1.00 94.31 96 PHE A CA 1
ATOM 730 C C . PHE A 1 96 ? -9.892 0.762 8.531 1.00 94.31 96 PHE A C 1
ATOM 732 O O . PHE A 1 96 ? -8.757 0.460 8.877 1.00 94.31 96 PHE A O 1
ATOM 739 N N . ILE A 1 97 ? -10.420 1.958 8.806 1.00 94.88 97 ILE A N 1
ATOM 740 C CA . ILE A 1 97 ? -9.704 3.006 9.540 1.00 94.88 97 ILE A CA 1
ATOM 741 C C . ILE A 1 97 ? -9.322 2.519 10.940 1.00 94.88 97 ILE A C 1
ATOM 743 O O . ILE A 1 97 ? -8.178 2.711 11.348 1.00 94.88 97 ILE A O 1
ATOM 747 N N . GLU A 1 98 ? -10.243 1.880 11.671 1.00 92.25 98 GLU A N 1
ATOM 748 C CA . GLU A 1 98 ? -9.955 1.351 13.011 1.00 92.25 98 GLU A CA 1
ATOM 749 C C . GLU A 1 98 ? -8.833 0.304 12.961 1.00 92.25 98 GLU A C 1
ATOM 751 O O . GLU A 1 98 ? -7.869 0.379 13.729 1.00 92.25 98 GLU A O 1
ATOM 756 N N . ALA A 1 99 ? -8.932 -0.644 12.026 1.00 90.94 99 ALA A N 1
ATOM 757 C CA . ALA A 1 99 ? -7.947 -1.696 11.826 1.00 90.94 99 ALA A CA 1
ATOM 758 C C . ALA A 1 99 ? -6.584 -1.137 11.402 1.00 90.94 99 ALA A C 1
ATOM 760 O O . ALA A 1 99 ? -5.562 -1.454 12.010 1.00 90.94 99 ALA A O 1
ATOM 761 N N . PHE A 1 100 ? -6.568 -0.249 10.411 1.00 93.56 100 PHE A N 1
ATOM 762 C CA . PHE A 1 100 ? -5.363 0.377 9.887 1.00 93.56 100 PHE A CA 1
ATOM 763 C C . PHE A 1 100 ? -4.669 1.244 10.943 1.00 93.56 100 PHE A C 1
ATOM 765 O O . PHE A 1 100 ? -3.447 1.202 11.056 1.00 93.56 100 PHE A O 1
ATOM 772 N N . ALA A 1 101 ? -5.421 1.971 11.776 1.00 92.62 101 ALA A N 1
ATOM 773 C CA . ALA A 1 101 ? -4.871 2.772 12.871 1.00 92.62 101 ALA A CA 1
ATOM 774 C C . ALA A 1 101 ? -4.240 1.929 13.993 1.00 92.62 101 ALA A C 1
ATOM 776 O O . ALA A 1 101 ? -3.402 2.437 14.742 1.00 92.62 101 ALA A O 1
ATOM 777 N N . ALA A 1 102 ? -4.619 0.656 14.125 1.00 90.81 102 ALA A N 1
ATOM 778 C CA . ALA A 1 102 ? -4.033 -0.262 15.099 1.00 90.81 102 ALA A CA 1
ATOM 779 C C . ALA A 1 102 ? -2.728 -0.916 14.622 1.00 90.81 102 ALA A C 1
ATOM 781 O O . ALA A 1 102 ? -2.091 -1.621 15.409 1.00 90.81 102 ALA A O 1
ATOM 782 N N . LEU A 1 103 ? -2.315 -0.670 13.375 1.00 90.44 103 LEU A N 1
ATOM 783 C CA . LEU A 1 103 ? -1.067 -1.177 12.817 1.00 90.44 103 LEU A CA 1
ATOM 784 C C . LEU A 1 103 ? 0.100 -0.225 13.074 1.00 90.44 103 LEU A C 1
ATOM 786 O O . LEU A 1 103 ? -0.029 0.999 13.043 1.00 90.44 103 LEU A O 1
ATOM 790 N N . GLU A 1 104 ? 1.258 -0.809 13.319 1.00 89.88 104 GLU A N 1
ATOM 791 C CA . GLU A 1 104 ? 2.568 -0.192 13.232 1.00 89.88 104 GLU A CA 1
ATOM 792 C C . GLU A 1 104 ? 3.210 -0.698 11.943 1.00 89.88 104 GLU A C 1
ATOM 794 O O . GLU A 1 104 ? 3.390 -1.905 11.760 1.00 89.88 104 GLU A O 1
ATOM 799 N N . ILE A 1 105 ? 3.498 0.230 11.035 1.00 88.50 105 ILE A N 1
ATOM 800 C CA . ILE A 1 105 ? 4.100 -0.062 9.738 1.00 88.50 105 ILE A CA 1
ATOM 801 C C . ILE A 1 105 ? 5.504 0.518 9.756 1.00 88.50 105 ILE A C 1
ATOM 803 O O . ILE A 1 105 ? 5.682 1.731 9.871 1.00 88.50 105 ILE A O 1
ATOM 807 N N . SER A 1 106 ? 6.493 -0.354 9.631 1.00 86.75 106 SER A N 1
ATOM 808 C CA . SER A 1 106 ? 7.885 0.020 9.417 1.00 86.75 106 SER A CA 1
ATOM 809 C C . SER A 1 106 ? 8.418 -0.644 8.153 1.00 86.75 106 SER A C 1
ATOM 811 O O . SER A 1 106 ? 7.723 -1.429 7.508 1.00 86.75 106 SER A O 1
ATOM 813 N N . PHE A 1 107 ? 9.643 -0.298 7.770 1.00 83.88 107 PHE A N 1
ATOM 814 C CA . PHE A 1 107 ? 10.312 -0.880 6.613 1.00 83.88 107 PHE A CA 1
ATOM 815 C C . PHE A 1 107 ? 11.663 -1.432 7.047 1.00 83.88 107 PHE A C 1
ATOM 817 O O . PHE A 1 107 ? 12.371 -0.787 7.823 1.00 83.88 107 PHE A O 1
ATOM 824 N N . ASP A 1 108 ? 11.991 -2.636 6.584 1.00 84.81 108 ASP A N 1
ATOM 825 C CA . ASP A 1 108 ? 13.303 -3.231 6.819 1.00 84.81 108 ASP A CA 1
ATOM 826 C C . ASP A 1 108 ? 14.384 -2.617 5.904 1.00 84.81 108 ASP A C 1
ATOM 828 O O . ASP A 1 108 ? 14.126 -1.717 5.101 1.00 84.81 108 ASP A O 1
ATOM 832 N N . GLU A 1 109 ? 15.615 -3.120 6.007 1.00 81.75 109 GLU A N 1
ATOM 833 C CA . GLU A 1 109 ? 16.763 -2.666 5.204 1.00 81.75 109 GLU A CA 1
ATOM 834 C C . GLU A 1 109 ? 16.591 -2.893 3.691 1.00 81.75 109 GLU A C 1
ATOM 836 O O . GLU A 1 109 ? 17.306 -2.300 2.886 1.00 81.75 109 GLU A O 1
ATOM 841 N N . ARG A 1 110 ? 15.638 -3.741 3.289 1.00 79.44 110 ARG A N 1
ATOM 842 C CA . ARG A 1 110 ? 15.276 -4.024 1.893 1.00 79.44 110 ARG A CA 1
ATOM 843 C C . ARG A 1 110 ? 14.023 -3.261 1.460 1.00 79.44 110 ARG A C 1
ATOM 845 O O . ARG A 1 110 ? 13.458 -3.569 0.410 1.00 79.44 110 ARG A O 1
ATOM 852 N N . TYR A 1 111 ? 13.583 -2.289 2.262 1.00 76.75 111 TYR A N 1
ATOM 853 C CA . TYR A 1 111 ? 12.354 -1.518 2.073 1.00 76.75 111 TYR A CA 1
ATOM 854 C C . TYR A 1 111 ? 11.078 -2.374 2.030 1.00 76.75 111 TYR A C 1
ATOM 856 O O . TYR A 1 111 ? 10.044 -1.934 1.513 1.00 76.75 111 TYR A O 1
ATOM 864 N N . GLN A 1 112 ? 11.122 -3.584 2.592 1.00 81.62 112 GLN A N 1
ATOM 865 C CA . GLN A 1 112 ? 9.951 -4.442 2.713 1.00 81.62 112 GLN A CA 1
ATOM 866 C C . GLN A 1 112 ? 9.095 -3.996 3.900 1.00 81.62 112 GLN A C 1
ATOM 868 O O . GLN A 1 112 ? 9.637 -3.685 4.965 1.00 81.62 112 GLN A O 1
ATOM 873 N N . PRO A 1 113 ? 7.761 -3.952 3.743 1.00 85.06 113 PRO A N 1
ATOM 874 C CA . PRO A 1 113 ? 6.868 -3.543 4.813 1.00 85.06 113 PRO A CA 1
ATOM 875 C C . PRO A 1 113 ? 6.854 -4.589 5.930 1.00 85.06 113 PRO A C 1
ATOM 877 O O . PRO A 1 113 ? 6.523 -5.756 5.714 1.00 85.06 113 PRO A O 1
ATOM 880 N N . VAL A 1 114 ? 7.145 -4.147 7.147 1.00 87.88 114 VAL A N 1
ATOM 881 C CA . VAL A 1 114 ? 6.984 -4.920 8.375 1.00 87.88 114 VAL A CA 1
ATOM 882 C C . VAL A 1 114 ? 5.767 -4.371 9.109 1.00 87.88 114 VAL A C 1
ATOM 884 O O . VAL A 1 114 ? 5.763 -3.225 9.554 1.00 87.88 114 VAL A O 1
ATOM 887 N N . ILE A 1 115 ? 4.725 -5.195 9.233 1.00 88.38 115 ILE A N 1
ATOM 888 C CA . ILE A 1 115 ? 3.461 -4.815 9.873 1.00 88.38 115 ILE A CA 1
ATOM 889 C C . ILE A 1 115 ? 3.346 -5.518 11.220 1.00 88.38 115 ILE A C 1
ATOM 891 O O . ILE A 1 115 ? 3.445 -6.743 11.312 1.00 88.38 115 ILE A O 1
ATOM 895 N N . LYS A 1 116 ? 3.129 -4.737 12.276 1.00 87.44 116 LYS A N 1
ATOM 896 C CA . LYS A 1 116 ? 2.937 -5.221 13.646 1.00 87.44 116 LYS A CA 1
ATOM 897 C C . LYS A 1 116 ? 1.696 -4.572 14.253 1.00 87.44 116 LYS A C 1
ATOM 899 O O . LYS A 1 116 ? 1.324 -3.478 13.843 1.00 87.44 116 LYS A O 1
ATOM 904 N N . PRO A 1 117 ? 1.039 -5.187 15.244 1.00 84.75 117 PRO A N 1
ATOM 905 C CA . PRO A 1 117 ? 0.070 -4.459 16.050 1.00 84.75 117 PRO A CA 1
ATOM 906 C C . PRO A 1 117 ? 0.793 -3.386 16.877 1.00 84.75 117 PRO A C 1
ATOM 908 O O . PRO A 1 117 ? 1.850 -3.656 17.452 1.00 84.75 117 PRO A O 1
ATOM 911 N N . ARG A 1 118 ? 0.201 -2.195 17.000 1.00 85.88 118 ARG A N 1
ATOM 912 C CA . ARG A 1 118 ? 0.695 -1.157 17.917 1.00 85.88 118 ARG A CA 1
ATOM 913 C C . ARG A 1 118 ? 0.698 -1.656 19.364 1.00 85.88 118 ARG A C 1
ATOM 915 O O . ARG A 1 118 ? -0.075 -2.539 19.751 1.00 85.88 118 ARG A O 1
ATOM 922 N N . ALA A 1 119 ? 1.541 -1.050 20.198 1.00 78.75 119 ALA A N 1
ATOM 923 C CA . ALA A 1 119 ? 1.599 -1.355 21.623 1.00 78.75 119 ALA A CA 1
ATOM 924 C C . ALA A 1 119 ? 0.225 -1.153 22.301 1.00 78.75 119 ALA A C 1
ATOM 926 O O . ALA A 1 119 ? -0.289 -0.041 22.382 1.00 78.75 119 ALA A O 1
ATOM 927 N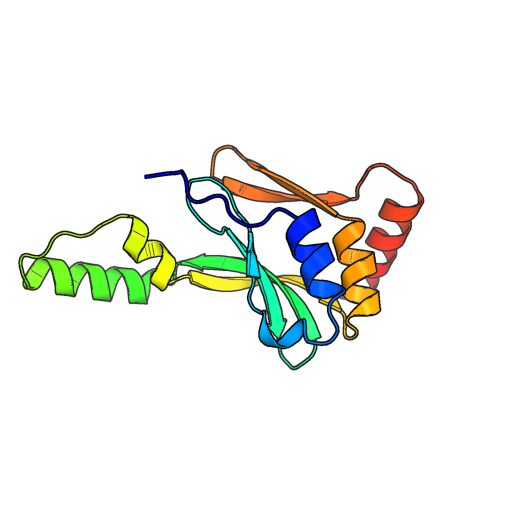 N . GLY A 1 120 ? -0.376 -2.237 22.807 1.00 77.31 120 GLY A N 1
ATOM 928 C CA . GLY A 1 120 ? -1.588 -2.173 23.630 1.00 77.31 120 GLY A CA 1
ATOM 929 C C . GLY A 1 120 ? -2.488 -3.404 23.524 1.00 77.31 120 GLY A C 1
ATOM 930 O O . GLY A 1 120 ? -2.558 -4.064 22.490 1.00 77.31 120 GLY A O 1
ATOM 931 N N . ALA A 1 121 ? -3.215 -3.712 24.603 1.00 75.94 121 ALA A N 1
ATOM 932 C CA . ALA A 1 121 ? -4.171 -4.825 24.628 1.00 75.94 121 ALA A CA 1
ATOM 933 C C . ALA A 1 121 ? -5.332 -4.622 23.638 1.00 75.94 121 ALA A C 1
ATOM 935 O O . ALA A 1 121 ? -5.794 -5.584 23.034 1.00 75.94 121 ALA A O 1
ATOM 936 N N . ARG A 1 122 ? -5.759 -3.369 23.419 1.00 77.69 122 ARG A N 1
ATOM 937 C CA . ARG A 1 122 ? -6.819 -3.025 22.459 1.00 77.69 122 ARG A CA 1
ATOM 938 C C . ARG A 1 122 ? -6.391 -3.268 21.010 1.00 77.69 122 ARG A C 1
ATOM 940 O O . ARG A 1 122 ? -7.150 -3.876 20.266 1.00 77.69 122 ARG A O 1
ATOM 947 N N . ALA A 1 123 ? -5.182 -2.848 20.636 1.00 78.31 123 ALA A N 1
ATOM 948 C CA . ALA A 1 123 ? -4.635 -3.082 19.299 1.00 78.31 123 ALA A CA 1
ATOM 949 C C . ALA A 1 123 ? -4.442 -4.582 19.027 1.00 78.31 123 ALA A C 1
ATOM 951 O O . ALA A 1 123 ? -4.838 -5.061 17.972 1.00 78.31 123 ALA A O 1
ATOM 952 N N . ARG A 1 124 ? -3.942 -5.344 20.014 1.00 78.00 124 ARG A N 1
ATOM 953 C CA . ARG A 1 124 ? -3.833 -6.812 19.925 1.00 78.00 124 ARG A CA 1
ATOM 954 C C . ARG A 1 124 ? -5.188 -7.507 19.814 1.00 78.00 124 ARG A C 1
ATOM 956 O O . ARG A 1 124 ? -5.370 -8.324 18.930 1.00 78.00 124 ARG A O 1
ATOM 963 N N . SER A 1 125 ? -6.156 -7.142 20.653 1.00 79.31 125 SER A N 1
ATOM 964 C CA . SER A 1 125 ? -7.511 -7.709 20.603 1.00 79.31 125 SER A CA 1
ATOM 965 C C . SER A 1 125 ? -8.223 -7.389 19.284 1.00 79.31 125 SER A C 1
ATOM 967 O O . SER A 1 125 ? -8.906 -8.241 18.719 1.00 79.31 125 SER A O 1
ATOM 969 N N . LEU A 1 126 ? -8.046 -6.176 18.748 1.00 79.88 126 LEU A N 1
ATOM 970 C CA . LEU A 1 126 ? -8.527 -5.841 17.411 1.00 79.88 126 LEU A CA 1
ATOM 971 C C . LEU A 1 126 ? -7.826 -6.698 16.352 1.00 79.88 126 LEU A C 1
ATOM 973 O O . LEU A 1 126 ? -8.513 -7.337 15.566 1.00 79.88 126 LEU A O 1
ATOM 977 N N . TRP A 1 127 ? -6.497 -6.786 16.386 1.00 77.12 127 TRP A N 1
ATOM 978 C CA . TRP A 1 127 ? -5.712 -7.609 15.466 1.00 77.12 127 TRP A CA 1
ATOM 979 C C . TRP A 1 127 ? -6.117 -9.090 15.484 1.00 77.12 127 TRP A C 1
ATOM 981 O O . TRP A 1 127 ? -6.326 -9.692 14.434 1.00 77.12 127 TRP A O 1
ATOM 991 N N . ASP A 1 128 ? -6.335 -9.663 16.666 1.00 80.75 128 ASP A N 1
ATOM 992 C CA . ASP A 1 128 ? -6.793 -11.044 16.826 1.00 80.75 128 ASP A CA 1
ATOM 993 C C . ASP A 1 128 ? -8.206 -11.261 16.271 1.00 80.75 128 ASP A C 1
ATOM 995 O O . ASP A 1 128 ? -8.509 -12.346 15.775 1.00 80.75 128 ASP A O 1
ATOM 999 N N . ARG A 1 129 ? -9.084 -10.248 16.341 1.00 78.50 129 ARG A N 1
ATOM 1000 C CA . ARG A 1 129 ? -10.410 -10.294 15.700 1.00 78.50 129 ARG A CA 1
ATOM 1001 C C . ARG A 1 129 ? -10.292 -10.282 14.180 1.00 78.50 129 ARG A C 1
ATOM 1003 O O . ARG A 1 129 ? -10.975 -11.070 13.531 1.00 78.50 129 ARG A O 1
ATOM 1010 N N . LEU A 1 130 ? -9.424 -9.431 13.636 1.00 68.62 130 LEU A N 1
ATOM 1011 C CA . LEU A 1 130 ? -9.172 -9.335 12.195 1.00 68.62 130 LEU A CA 1
ATOM 1012 C C . LEU A 1 130 ? -8.638 -10.664 11.649 1.00 68.62 130 LEU A C 1
ATOM 1014 O O . LEU A 1 130 ? -9.159 -11.191 10.671 1.00 68.62 130 LEU A O 1
ATOM 1018 N N . ARG A 1 131 ? -7.693 -11.289 12.361 1.00 70.62 131 ARG A N 1
ATOM 1019 C CA . ARG A 1 131 ? -7.086 -12.572 11.972 1.00 70.62 131 ARG A CA 1
ATOM 1020 C C . ARG A 1 131 ? -8.030 -13.780 12.006 1.00 70.62 131 ARG A C 1
ATOM 1022 O O . ARG A 1 131 ? -7.626 -14.856 11.589 1.00 70.62 131 ARG A O 1
ATOM 1029 N N . ARG A 1 132 ? -9.230 -13.652 12.583 1.00 73.75 132 ARG A N 1
ATOM 1030 C CA . ARG A 1 132 ? -10.246 -14.723 12.639 1.00 73.75 132 ARG A CA 1
ATOM 1031 C C . ARG A 1 132 ? -11.329 -14.579 11.565 1.00 73.75 132 ARG A C 1
ATOM 1033 O O . ARG A 1 132 ? -12.206 -15.434 11.500 1.00 73.75 132 ARG A O 1
ATOM 1040 N N . ARG A 1 133 ? -11.332 -13.478 10.804 1.00 61.03 133 ARG A N 1
ATOM 1041 C CA . ARG A 1 133 ? -12.334 -13.177 9.766 1.00 61.03 133 ARG A CA 1
ATOM 1042 C C . ARG A 1 133 ? -11.863 -13.476 8.338 1.00 61.03 133 ARG A C 1
ATOM 1044 O O . ARG A 1 133 ? -12.703 -13.458 7.444 1.00 61.03 133 ARG A O 1
ATOM 1051 N N . GLY A 1 134 ? -10.573 -13.747 8.145 1.00 52.31 134 GLY A N 1
ATOM 1052 C CA . GLY A 1 134 ? -10.002 -14.352 6.936 1.00 52.31 134 GLY A CA 1
ATOM 1053 C C . GLY A 1 134 ? -9.539 -15.769 7.225 1.00 52.31 134 GLY A C 1
ATOM 1054 O O . GLY A 1 134 ? -9.426 -16.538 6.250 1.00 52.31 134 GLY A O 1
#

pLDDT: mean 87.03, std 10.9, range [39.5, 96.75]

Secondary structure (DSSP, 8-state):
-----PPPHHHHHHHHTSTTGGGG--EEEEETTEEEEEEEEETTEEEEEEEEE-HHHHHHHHHHHHHTTPPPPGGGGGGGEEEEEEEEEESSHHHHHHHHHTEEEEE-TT--EEEEE-SSHHHHHHHHHHTTT-

Radius of gyration: 16.86 Å; chains: 1; bounding box: 36×32×54 Å

Foldseek 3Di:
DPQPQFDDLVRLLVLLPDPPSQVVPFGFHFDSLGGQWTWHDDPQKTFIFGKDFPVVVVVVVVVVCVVVVHDDDSCVSVVRIDGDGTPAIDNDSVLVSVLSVQWDWDADPVRHTDIDGPPDPVSVVSVVVRVVVD

Sequence (134 aa):
MAPFCSPTQEMVLATLHKRDAASHLPIGMGGPAGPSIAVGLLDGDFCLYRLRVDDDAYMAFAMALHEAGKPLFPEHRMQFLVPDEVLLRESTREAFIEAFAALEISFDERYQPVIKPRAGARARSLWDRLRRRG